Protein AF-A0A3D0DAY3-F1 (afdb_monomer_lite)

pLDDT: mean 79.48, std 15.18, range [46.12, 93.88]

Secondary structure (DSSP, 8-state):
-PPEEEEETTTTEEEEEGGGHHHHHHHHGGGEEEEEEE-SSS-EEEEEE-S-HHHHHHHHHHTT-EEEEES----------------

Structure (mmCIF, N/CA/C/O backbone):
data_AF-A0A3D0DAY3-F1
#
_entry.id   AF-A0A3D0DAY3-F1
#
loop_
_atom_site.group_PDB
_atom_site.id
_atom_site.type_symbol
_atom_site.label_atom_id
_atom_site.label_alt_id
_atom_site.label_comp_id
_atom_site.label_asym_id
_atom_site.label_entity_id
_atom_site.label_seq_id
_atom_site.pdbx_PDB_ins_code
_atom_site.Cartn_x
_atom_site.Cartn_y
_atom_site.Cartn_z
_atom_site.occupancy
_atom_site.B_iso_or_equiv
_atom_site.auth_seq_id
_atom_site.auth_comp_id
_atom_site.auth_asym_id
_atom_site.auth_atom_id
_atom_site.pdbx_PDB_model_num
ATOM 1 N N . MET A 1 1 ? -15.829 2.903 7.553 1.00 62.03 1 MET A N 1
ATOM 2 C CA . MET A 1 1 ? -15.337 3.392 6.246 1.00 62.03 1 MET A CA 1
ATOM 3 C C . MET A 1 1 ? -14.255 2.428 5.811 1.00 62.03 1 MET A C 1
ATOM 5 O O . MET A 1 1 ? -13.458 2.059 6.663 1.00 62.03 1 MET A O 1
ATOM 9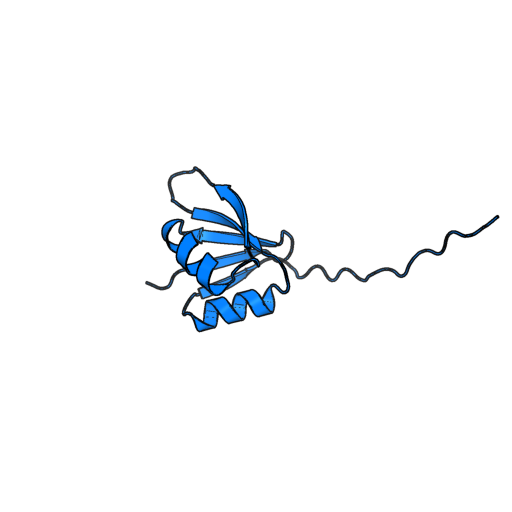 N N . ALA A 1 2 ? -14.280 1.950 4.569 1.00 80.25 2 ALA A N 1
ATOM 10 C CA . ALA A 1 2 ? -13.219 1.078 4.074 1.00 80.25 2 ALA A CA 1
ATOM 11 C C . ALA A 1 2 ? -11.976 1.922 3.763 1.00 80.25 2 ALA A C 1
ATOM 13 O O . ALA A 1 2 ? -12.109 3.030 3.244 1.00 80.25 2 ALA A O 1
ATOM 14 N N . VAL A 1 3 ? -10.792 1.425 4.118 1.00 88.38 3 VAL A N 1
ATOM 15 C CA . VAL A 1 3 ? -9.527 2.094 3.803 1.00 88.38 3 VAL A CA 1
ATOM 16 C C . VAL A 1 3 ? -9.092 1.673 2.407 1.00 88.38 3 VAL A C 1
ATOM 18 O O . VAL A 1 3 ? -9.000 0.482 2.104 1.00 88.38 3 VAL A O 1
ATOM 21 N N . GLU A 1 4 ? -8.805 2.666 1.574 1.00 91.19 4 GLU A N 1
ATOM 22 C CA . GLU A 1 4 ? -8.361 2.469 0.201 1.00 91.19 4 GLU A CA 1
ATOM 23 C C . GLU A 1 4 ? -6.833 2.485 0.112 1.00 91.19 4 GLU A C 1
ATOM 25 O O . GLU A 1 4 ? -6.168 3.395 0.616 1.00 91.19 4 GLU A O 1
ATOM 30 N N . ILE A 1 5 ? -6.279 1.476 -0.558 1.00 91.00 5 ILE A N 1
ATOM 31 C CA . ILE A 1 5 ? -4.851 1.338 -0.838 1.00 91.00 5 ILE A CA 1
ATOM 32 C C . ILE A 1 5 ? -4.673 1.292 -2.351 1.00 91.00 5 ILE A C 1
ATOM 34 O O . ILE A 1 5 ? -5.267 0.463 -3.038 1.00 91.00 5 ILE A O 1
ATOM 38 N N . SER A 1 6 ? -3.826 2.167 -2.880 1.00 92.38 6 SER A N 1
ATOM 39 C CA . SER A 1 6 ? -3.451 2.152 -4.295 1.00 92.38 6 SER A CA 1
ATOM 40 C C . SER A 1 6 ? -2.040 1.609 -4.454 1.00 92.38 6 SER A C 1
ATOM 42 O O . SER A 1 6 ? -1.118 2.126 -3.826 1.00 92.38 6 SER A O 1
ATOM 44 N N . ILE A 1 7 ? -1.862 0.603 -5.308 1.00 92.12 7 ILE A N 1
ATOM 45 C CA . ILE A 1 7 ? -0.563 0.006 -5.633 1.00 92.12 7 ILE A CA 1
ATOM 46 C C . ILE A 1 7 ? -0.317 0.179 -7.128 1.00 92.12 7 ILE A C 1
ATOM 48 O O . ILE A 1 7 ? -1.038 -0.367 -7.961 1.00 92.12 7 ILE A O 1
ATOM 52 N N . ASN A 1 8 ? 0.709 0.945 -7.476 1.00 89.69 8 ASN A N 1
ATOM 53 C CA . ASN A 1 8 ? 1.124 1.143 -8.854 1.00 89.69 8 ASN A CA 1
ATOM 54 C C . ASN A 1 8 ? 2.052 0.004 -9.292 1.00 89.69 8 ASN A C 1
ATOM 56 O O . ASN A 1 8 ? 3.139 -0.140 -8.734 1.00 89.69 8 ASN A O 1
ATOM 60 N N . ARG A 1 9 ? 1.642 -0.775 -10.298 1.00 87.56 9 ARG A N 1
ATOM 61 C CA . ARG A 1 9 ? 2.418 -1.900 -10.846 1.00 87.56 9 ARG A CA 1
ATOM 62 C C . ARG A 1 9 ? 3.689 -1.459 -11.570 1.00 87.56 9 ARG A C 1
ATOM 64 O O . ARG A 1 9 ? 4.706 -2.132 -11.453 1.00 87.56 9 ARG A O 1
ATOM 71 N N . ALA A 1 10 ? 3.656 -0.316 -12.252 1.00 84.38 10 ALA A N 1
ATOM 72 C CA . ALA A 1 10 ? 4.801 0.205 -12.994 1.00 84.38 10 ALA A CA 1
ATOM 73 C C . ALA A 1 10 ? 5.896 0.735 -12.057 1.00 84.38 10 ALA A C 1
ATOM 75 O O . ALA A 1 10 ? 7.074 0.450 -12.242 1.00 84.38 10 ALA A O 1
ATOM 76 N N . THR A 1 11 ? 5.516 1.486 -11.021 1.00 84.81 11 THR A N 1
ATOM 77 C CA . THR A 1 11 ? 6.481 2.115 -10.099 1.00 84.81 11 THR A CA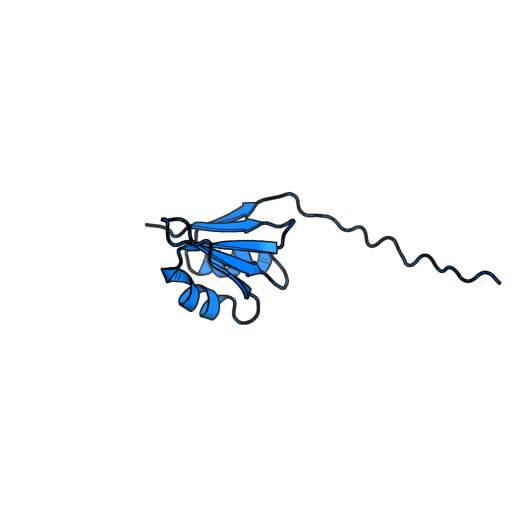 1
ATOM 78 C C . THR A 1 11 ? 6.641 1.366 -8.777 1.00 84.81 11 THR A C 1
ATOM 80 O O . THR A 1 11 ? 7.312 1.862 -7.868 1.00 84.81 11 THR A O 1
ATOM 83 N N . LYS A 1 12 ? 5.964 0.222 -8.620 1.00 88.44 12 LYS A N 1
ATOM 84 C CA . LYS A 1 12 ? 5.855 -0.556 -7.372 1.00 88.44 12 LYS A CA 1
ATOM 85 C C . LYS A 1 12 ? 5.499 0.310 -6.160 1.00 88.44 12 LYS A C 1
ATOM 87 O O . LYS A 1 12 ? 5.939 0.059 -5.045 1.00 88.44 12 LYS A O 1
ATOM 92 N N . THR A 1 13 ? 4.757 1.394 -6.369 1.00 88.88 13 THR A N 1
ATOM 93 C CA . THR A 1 13 ? 4.503 2.397 -5.329 1.00 88.88 13 THR A CA 1
ATOM 94 C C . THR A 1 13 ? 3.146 2.165 -4.689 1.00 88.88 13 THR A C 1
ATOM 96 O O . THR A 1 13 ? 2.141 2.118 -5.389 1.00 88.88 13 THR A O 1
ATOM 99 N N . MET A 1 14 ? 3.110 2.096 -3.365 1.00 90.12 14 MET A N 1
ATOM 100 C CA . MET A 1 14 ? 1.898 2.040 -2.560 1.00 90.12 14 MET A CA 1
ATOM 101 C C . MET A 1 14 ? 1.570 3.406 -1.962 1.00 90.12 14 MET A C 1
ATOM 103 O O . MET A 1 14 ? 2.457 4.098 -1.449 1.00 90.12 14 MET A O 1
ATOM 107 N N . VAL A 1 15 ? 0.291 3.770 -1.991 1.00 89.00 15 VAL A N 1
ATOM 108 C CA . VAL A 1 15 ? -0.247 4.991 -1.384 1.00 89.00 15 VAL A CA 1
ATOM 109 C C . VAL A 1 15 ? -1.470 4.640 -0.546 1.00 89.00 15 VAL A C 1
ATOM 111 O O . VAL A 1 15 ? -2.377 3.964 -1.030 1.00 89.00 15 VAL A O 1
ATOM 114 N N . PHE A 1 16 ? -1.476 5.098 0.705 1.00 88.69 16 PHE A N 1
ATOM 115 C CA . PHE A 1 16 ? -2.542 4.848 1.677 1.00 88.69 16 PHE A CA 1
ATOM 116 C C . PHE A 1 16 ? -2.519 5.899 2.811 1.00 88.69 16 PHE A C 1
ATOM 118 O O . PHE A 1 16 ? -1.532 6.638 2.939 1.00 88.69 16 PHE A O 1
ATOM 125 N N . PRO A 1 17 ? -3.578 6.009 3.637 1.00 87.38 17 PRO A N 1
ATOM 126 C CA . PRO A 1 17 ? -3.642 6.963 4.749 1.00 87.38 17 PRO A CA 1
ATOM 127 C C . PRO A 1 17 ? -2.546 6.743 5.798 1.00 87.38 17 PRO A C 1
ATOM 129 O O . PRO A 1 17 ? -2.206 5.617 6.146 1.00 87.38 17 PRO A O 1
ATOM 132 N N . ALA A 1 18 ? -1.998 7.819 6.356 1.00 82.88 18 ALA A N 1
ATOM 133 C CA . ALA A 1 18 ? -0.809 7.746 7.195 1.00 82.88 18 ALA A CA 1
ATOM 134 C C . ALA A 1 18 ? -1.016 6.967 8.501 1.00 82.88 18 ALA A C 1
ATOM 136 O O . ALA A 1 18 ? -0.069 6.341 8.970 1.00 82.88 18 ALA A O 1
ATOM 137 N N . GLY A 1 19 ? -2.240 6.968 9.040 1.00 84.44 19 GLY A N 1
ATOM 138 C CA . GLY A 1 19 ? -2.606 6.217 10.245 1.00 84.44 19 GLY A CA 1
ATOM 139 C C . GLY A 1 19 ? -2.608 4.695 10.076 1.00 84.44 19 GLY A C 1
ATOM 140 O O . GLY A 1 19 ? -2.639 3.986 11.070 1.00 84.44 19 GLY A O 1
ATOM 141 N N . GLU A 1 20 ? -2.533 4.188 8.845 1.00 88.25 20 GLU A N 1
ATOM 142 C CA . GLU A 1 20 ? -2.574 2.747 8.556 1.00 88.25 20 GLU A CA 1
ATOM 143 C C . GLU A 1 20 ? -1.177 2.142 8.368 1.00 88.25 20 GLU A C 1
ATOM 145 O O . GLU A 1 20 ? -1.046 0.946 8.138 1.00 88.25 20 GLU A O 1
ATOM 150 N N . ALA A 1 21 ? -0.113 2.949 8.460 1.00 85.88 21 ALA A N 1
ATOM 151 C CA . ALA A 1 21 ? 1.245 2.492 8.175 1.00 85.88 21 ALA A CA 1
ATOM 152 C C . ALA A 1 21 ? 1.712 1.356 9.083 1.00 85.88 21 ALA A C 1
ATOM 154 O O . ALA A 1 21 ? 2.255 0.386 8.564 1.00 85.88 21 ALA A O 1
ATOM 155 N N . ASP A 1 22 ? 1.491 1.464 10.394 1.00 88.19 22 ASP A N 1
ATOM 156 C CA . ASP A 1 22 ? 1.925 0.439 11.347 1.00 88.19 22 ASP A CA 1
ATOM 157 C C . ASP A 1 22 ? 1.174 -0.876 11.109 1.00 88.19 22 ASP A C 1
ATOM 159 O O . ASP A 1 22 ? 1.794 -1.925 10.961 1.00 88.19 22 ASP A O 1
ATOM 163 N N . ARG A 1 23 ? -0.149 -0.804 10.921 1.00 90.38 23 ARG A N 1
ATOM 164 C CA . ARG A 1 23 ? -0.978 -1.985 10.657 1.00 90.38 23 ARG A CA 1
ATOM 165 C C . ARG A 1 23 ? -0.633 -2.659 9.329 1.00 90.38 23 ARG A C 1
ATOM 167 O O . ARG A 1 23 ? -0.483 -3.875 9.270 1.00 90.38 23 ARG A O 1
ATOM 174 N N . ILE A 1 24 ? -0.467 -1.885 8.256 1.00 90.12 24 ILE A N 1
ATOM 175 C CA . ILE A 1 24 ? -0.055 -2.422 6.951 1.00 90.12 24 ILE A CA 1
ATOM 176 C C . ILE A 1 24 ? 1.338 -3.057 7.067 1.00 90.12 24 ILE A C 1
ATOM 178 O O . ILE A 1 24 ? 1.550 -4.143 6.533 1.00 90.12 24 ILE A O 1
ATOM 182 N N . GLN A 1 25 ? 2.260 -2.437 7.809 1.00 89.81 25 GLN A N 1
ATOM 183 C CA . GLN A 1 25 ? 3.606 -2.961 8.058 1.00 89.81 25 GLN A CA 1
ATOM 184 C C . GLN A 1 25 ? 3.597 -4.292 8.822 1.00 89.81 25 GLN A C 1
ATOM 186 O O . GLN A 1 25 ? 4.446 -5.140 8.542 1.00 89.81 25 GLN A O 1
ATOM 191 N N . GLU A 1 26 ? 2.653 -4.501 9.741 1.00 91.56 26 GLU A N 1
ATOM 192 C CA . GLU A 1 26 ? 2.445 -5.789 10.417 1.00 91.56 26 GLU A CA 1
ATOM 193 C C . GLU A 1 26 ? 1.924 -6.870 9.457 1.00 91.56 26 GLU A C 1
ATOM 195 O O . GLU A 1 26 ? 2.367 -8.014 9.532 1.00 91.56 26 GLU A O 1
ATOM 200 N N . ILE A 1 27 ? 1.039 -6.506 8.521 1.00 91.38 27 ILE A N 1
ATOM 201 C CA . ILE A 1 27 ? 0.431 -7.437 7.555 1.00 91.38 27 ILE A CA 1
ATOM 202 C C . ILE A 1 27 ? 1.435 -7.869 6.482 1.00 91.38 27 ILE A C 1
ATOM 204 O O . ILE A 1 27 ? 1.635 -9.059 6.248 1.00 91.38 27 ILE A O 1
ATOM 208 N N . VAL A 1 28 ? 2.061 -6.906 5.795 1.00 89.75 28 VAL A N 1
ATOM 209 C CA . VAL A 1 2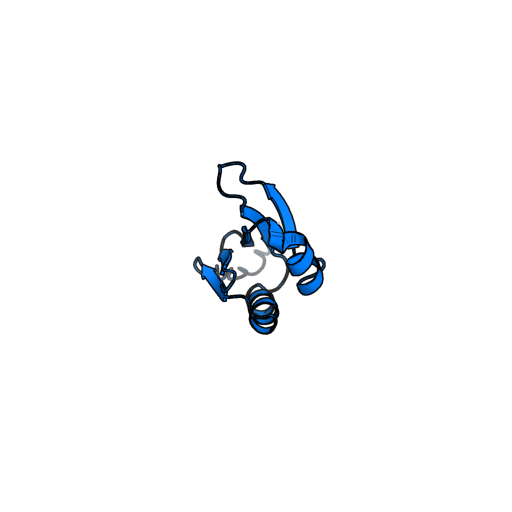8 ? 2.939 -7.205 4.647 1.00 89.75 28 VAL A CA 1
ATOM 210 C C . VAL A 1 28 ? 4.403 -7.387 5.052 1.00 89.75 28 VAL A C 1
ATOM 212 O O . VAL A 1 28 ? 5.229 -7.810 4.237 1.00 89.75 28 VAL A O 1
ATOM 215 N N . GLY A 1 29 ? 4.751 -7.082 6.304 1.00 87.50 29 GLY A N 1
ATOM 216 C CA . GLY A 1 29 ? 6.096 -7.252 6.841 1.00 87.50 29 GLY A CA 1
ATOM 217 C C . GLY A 1 29 ? 7.156 -6.510 6.023 1.00 87.50 29 GLY A C 1
ATOM 218 O O . GLY A 1 29 ? 6.960 -5.392 5.544 1.00 87.50 29 GLY A O 1
ATOM 219 N N . GLY A 1 30 ? 8.304 -7.155 5.809 1.00 86.31 30 GLY A N 1
ATOM 220 C CA . GLY A 1 30 ? 9.425 -6.592 5.043 1.00 86.31 30 GLY A CA 1
ATOM 221 C C . GLY A 1 30 ? 9.145 -6.326 3.555 1.00 86.31 30 GLY A C 1
ATOM 222 O O . GLY A 1 30 ? 10.042 -5.863 2.852 1.00 86.31 30 GLY A O 1
ATOM 223 N N . ARG A 1 31 ? 7.929 -6.598 3.057 1.00 86.38 31 ARG A N 1
ATOM 224 C CA . ARG A 1 31 ? 7.523 -6.357 1.661 1.00 86.38 31 ARG A CA 1
ATOM 225 C C . ARG A 1 31 ? 7.152 -4.898 1.376 1.00 86.38 31 ARG A C 1
ATOM 227 O O . ARG A 1 31 ? 6.707 -4.593 0.276 1.00 86.38 31 ARG A O 1
ATOM 234 N N . MET A 1 32 ? 7.336 -3.978 2.321 1.00 88.69 32 MET A N 1
ATOM 235 C CA . MET A 1 32 ? 7.184 -2.543 2.079 1.00 88.69 32 MET A CA 1
ATOM 236 C C . MET A 1 32 ? 8.367 -1.750 2.627 1.00 88.69 32 MET A C 1
ATOM 238 O O . MET A 1 32 ? 8.904 -2.047 3.692 1.00 88.69 32 MET A O 1
ATOM 242 N N . ARG A 1 33 ? 8.763 -0.697 1.908 1.00 86.25 33 ARG A N 1
ATOM 243 C CA . ARG A 1 33 ? 9.808 0.236 2.342 1.00 86.25 33 ARG A CA 1
ATOM 244 C C . ARG A 1 33 ? 9.338 1.671 2.191 1.00 86.25 33 ARG A C 1
ATOM 246 O O . ARG A 1 33 ? 8.880 2.077 1.125 1.00 86.25 33 ARG A O 1
ATOM 253 N N . LYS A 1 34 ? 9.480 2.469 3.251 1.00 81.88 34 LYS A N 1
ATOM 254 C CA . LYS A 1 34 ? 9.137 3.893 3.204 1.00 81.88 34 LYS A CA 1
ATOM 255 C C . LYS A 1 34 ? 10.109 4.623 2.280 1.00 81.88 34 LYS A C 1
ATOM 257 O O . LYS A 1 34 ? 11.318 4.579 2.497 1.00 81.88 34 LYS A O 1
ATOM 262 N N . VAL A 1 35 ? 9.574 5.294 1.265 1.00 79.69 35 VAL A N 1
ATOM 263 C CA . VAL A 1 35 ? 10.359 6.094 0.300 1.00 79.69 35 VAL A CA 1
ATOM 264 C C . VAL A 1 35 ? 10.247 7.585 0.585 1.00 79.69 35 VAL A C 1
ATOM 266 O O . VAL A 1 35 ? 11.145 8.348 0.253 1.00 79.69 35 VAL A O 1
ATOM 269 N N . GLY A 1 36 ? 9.148 8.012 1.207 1.00 69.69 36 GLY A N 1
ATOM 270 C CA . GLY A 1 36 ? 8.930 9.404 1.568 1.00 69.69 36 GLY A CA 1
ATOM 271 C C . GLY A 1 36 ? 7.562 9.629 2.201 1.00 69.69 36 GLY A C 1
ATOM 272 O O . GLY A 1 36 ? 6.717 8.736 2.244 1.00 69.69 36 GLY A O 1
ATOM 273 N N . SER A 1 37 ? 7.349 10.841 2.701 1.00 62.91 37 SER A N 1
ATOM 274 C CA . SER A 1 37 ? 6.035 11.324 3.123 1.00 62.91 37 SER A CA 1
ATOM 275 C C . SER A 1 37 ? 5.551 12.336 2.092 1.00 62.91 37 SER A C 1
ATOM 277 O O . SER A 1 37 ? 6.306 13.238 1.728 1.00 62.91 37 SER A O 1
ATOM 279 N N . LEU A 1 38 ? 4.318 12.199 1.602 1.00 58.75 38 LEU A N 1
ATOM 280 C CA . LEU A 1 38 ? 3.691 13.257 0.814 1.00 58.75 38 LEU A CA 1
ATOM 281 C C . LEU A 1 38 ? 3.145 14.293 1.799 1.00 58.75 38 LEU A C 1
ATOM 283 O O . LEU A 1 38 ? 2.005 14.223 2.253 1.00 58.75 38 LEU A O 1
ATOM 287 N N . THR A 1 39 ? 3.987 15.258 2.163 1.00 53.53 39 THR A N 1
ATOM 288 C CA . THR A 1 39 ? 3.587 16.417 2.965 1.00 53.53 39 THR A CA 1
ATOM 289 C C . THR A 1 39 ? 2.817 17.394 2.085 1.00 53.53 39 THR A C 1
ATOM 291 O O . THR A 1 39 ? 3.344 18.399 1.613 1.00 53.53 39 THR A O 1
ATOM 294 N N . SER A 1 40 ? 1.559 17.090 1.802 1.00 46.12 40 SER A N 1
ATOM 295 C CA . SER A 1 40 ? 0.615 18.068 1.263 1.00 46.12 40 SER A CA 1
ATOM 296 C C . SER A 1 40 ? -0.757 17.778 1.847 1.00 46.12 40 SER A C 1
ATOM 298 O O . SER A 1 40 ? -1.496 16.951 1.334 1.00 46.12 40 SER A O 1
ATOM 300 N N . ALA A 1 41 ? -1.027 18.421 2.985 1.00 48.81 41 ALA A N 1
ATOM 301 C CA . ALA A 1 41 ? -2.335 18.698 3.590 1.00 48.81 41 ALA A CA 1
ATOM 302 C C . ALA A 1 41 ? -3.345 17.547 3.846 1.00 48.81 41 ALA A C 1
ATOM 304 O O . ALA A 1 41 ? -4.366 17.812 4.471 1.00 48.81 41 ALA A O 1
ATOM 305 N N . GLY A 1 42 ? -3.084 16.296 3.444 1.00 54.78 42 GLY A N 1
ATOM 306 C CA . GLY A 1 42 ? -4.067 15.197 3.480 1.00 54.78 42 GLY A CA 1
ATOM 307 C C . GLY A 1 42 ? -3.629 13.900 4.171 1.00 54.78 42 GLY A C 1
ATOM 308 O O . GLY A 1 42 ? -4.414 12.963 4.235 1.00 54.78 42 GLY A O 1
ATOM 309 N N . GLY A 1 43 ? -2.402 13.816 4.701 1.00 65.75 43 GLY A N 1
ATOM 310 C CA . GLY A 1 43 ? -1.985 12.691 5.549 1.00 65.75 43 GLY A CA 1
ATOM 311 C C . GLY A 1 43 ? -1.925 11.329 4.848 1.00 65.75 43 GLY A C 1
ATOM 312 O O . GLY A 1 43 ? -2.368 10.345 5.423 1.00 65.75 43 GLY A O 1
ATOM 313 N N . THR A 1 44 ? -1.379 11.238 3.634 1.00 72.94 44 THR A N 1
ATOM 314 C CA . THR A 1 44 ? -1.120 9.958 2.942 1.00 72.94 44 THR A CA 1
ATOM 315 C C . THR A 1 44 ? 0.369 9.621 2.931 1.00 72.94 44 THR A C 1
ATOM 317 O O . THR A 1 44 ? 1.204 10.483 2.646 1.00 72.94 44 THR A O 1
ATOM 320 N N . ASN A 1 45 ? 0.710 8.359 3.185 1.00 77.50 45 ASN A N 1
ATOM 321 C CA . ASN A 1 45 ? 2.080 7.864 3.097 1.00 77.50 45 ASN A CA 1
ATOM 322 C C . ASN A 1 45 ? 2.378 7.252 1.723 1.00 77.50 45 ASN A C 1
ATOM 324 O O . ASN A 1 45 ? 1.492 6.703 1.067 1.00 77.50 45 ASN A O 1
ATOM 328 N N . ARG A 1 46 ? 3.655 7.310 1.320 1.00 83.94 46 ARG A N 1
ATOM 329 C CA . ARG A 1 46 ? 4.173 6.651 0.118 1.00 83.94 46 ARG A CA 1
ATOM 330 C C . ARG A 1 46 ? 5.199 5.583 0.498 1.00 83.94 46 ARG A C 1
ATOM 332 O O . ARG A 1 46 ? 6.231 5.876 1.108 1.00 83.94 46 ARG A O 1
ATOM 339 N N . PHE A 1 47 ? 4.943 4.359 0.062 1.00 88.50 47 PHE A N 1
ATOM 340 C CA . PHE A 1 47 ? 5.824 3.210 0.248 1.00 88.50 47 PHE A CA 1
ATOM 341 C C . PHE A 1 47 ? 6.161 2.573 -1.101 1.00 88.50 47 PHE A C 1
ATOM 343 O O . PHE A 1 47 ? 5.438 2.751 -2.075 1.00 88.50 47 PHE A O 1
ATOM 350 N N . VAL A 1 48 ? 7.274 1.854 -1.174 1.00 89.12 48 VAL A N 1
ATOM 351 C CA . VAL A 1 48 ? 7.592 0.944 -2.278 1.00 89.12 48 VAL A CA 1
ATOM 352 C C . VAL A 1 48 ? 7.245 -0.462 -1.817 1.00 89.12 48 VAL A C 1
ATOM 354 O O . VAL A 1 48 ? 7.734 -0.893 -0.773 1.00 89.12 48 VAL A O 1
ATOM 357 N N . ALA A 1 49 ? 6.391 -1.138 -2.580 1.00 89.06 49 ALA A N 1
ATOM 358 C CA . ALA A 1 49 ? 6.105 -2.556 -2.443 1.00 89.06 49 ALA A CA 1
ATOM 359 C C . ALA A 1 49 ? 7.266 -3.383 -3.008 1.00 89.06 49 ALA A C 1
ATOM 361 O O . ALA A 1 49 ? 7.834 -3.060 -4.054 1.00 89.06 49 ALA A O 1
ATOM 362 N N . GLY A 1 50 ? 7.596 -4.465 -2.317 1.00 86.56 50 GLY A N 1
ATOM 363 C CA . GLY A 1 50 ? 8.528 -5.497 -2.748 1.00 86.56 50 GLY A CA 1
ATOM 364 C C . GLY A 1 50 ? 7.821 -6.839 -2.923 1.00 86.56 50 GLY A C 1
ATOM 365 O O . GLY A 1 50 ? 6.729 -7.052 -2.401 1.00 86.56 50 GLY A O 1
ATOM 366 N N . GLY A 1 51 ? 8.476 -7.755 -3.636 1.00 87.50 51 GLY A N 1
ATOM 367 C CA . GLY A 1 51 ? 7.914 -9.068 -3.955 1.00 87.50 51 GLY A CA 1
ATOM 368 C C . GLY A 1 51 ? 6.812 -9.007 -5.013 1.00 87.50 51 GLY A C 1
ATOM 369 O O . GLY A 1 51 ? 6.792 -8.096 -5.846 1.00 87.50 51 GLY A O 1
ATOM 370 N N . ASP A 1 52 ? 5.924 -10.000 -4.974 1.00 90.25 52 ASP A N 1
ATOM 371 C CA . ASP A 1 52 ? 4.766 -10.095 -5.858 1.00 90.25 52 ASP A CA 1
ATOM 372 C C . ASP A 1 52 ? 3.650 -9.132 -5.411 1.00 90.25 52 ASP A C 1
ATOM 374 O O . ASP A 1 52 ? 3.229 -9.119 -4.250 1.00 90.25 52 ASP A O 1
ATOM 378 N N . LEU A 1 53 ? 3.203 -8.277 -6.336 1.00 90.44 53 LEU A N 1
ATOM 379 C CA . LEU A 1 53 ? 2.223 -7.225 -6.050 1.00 90.44 53 LEU A CA 1
ATOM 380 C C . LEU A 1 53 ? 0.788 -7.750 -5.982 1.00 90.44 53 LEU A C 1
ATOM 382 O O . LEU A 1 53 ? -0.045 -7.137 -5.310 1.00 90.44 53 LEU A O 1
ATOM 386 N N . ASP A 1 54 ? 0.493 -8.836 -6.691 1.00 90.38 54 ASP A N 1
ATOM 387 C CA . ASP A 1 54 ? -0.821 -9.464 -6.691 1.00 90.38 54 ASP A CA 1
ATOM 388 C C . ASP A 1 54 ? -1.028 -10.205 -5.363 1.00 90.38 54 ASP A C 1
ATOM 390 O O . ASP A 1 54 ? -2.019 -9.933 -4.681 1.00 90.38 54 ASP A O 1
ATOM 394 N N . GLU A 1 55 ? -0.033 -10.977 -4.906 1.00 91.75 55 GLU A N 1
ATOM 395 C CA . GLU A 1 55 ? -0.025 -11.571 -3.558 1.00 91.75 55 GLU A CA 1
AT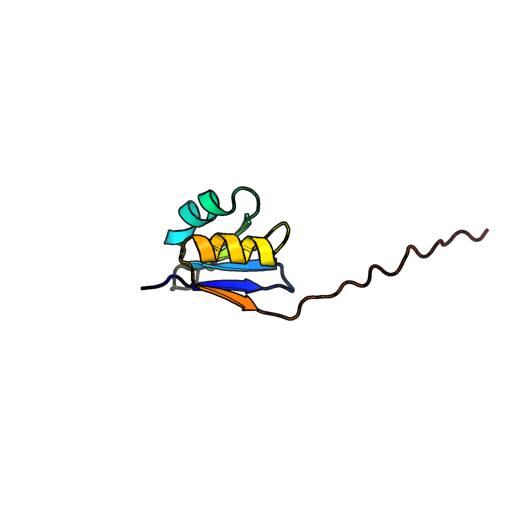OM 396 C C . GLU A 1 55 ? -0.174 -10.501 -2.470 1.00 91.75 55 GLU A C 1
ATOM 398 O O . GLU A 1 55 ? -0.937 -10.653 -1.513 1.00 91.75 55 GLU A O 1
ATOM 403 N N . LEU A 1 56 ? 0.556 -9.388 -2.603 1.00 91.62 56 LEU A N 1
ATOM 404 C CA . LEU A 1 56 ? 0.497 -8.298 -1.634 1.00 91.62 56 LEU A CA 1
ATOM 405 C C . LEU A 1 56 ? -0.891 -7.651 -1.578 1.00 91.62 56 LEU A C 1
ATOM 407 O O . LEU A 1 56 ? -1.380 -7.320 -0.495 1.00 91.62 56 LEU A O 1
ATOM 411 N N . ALA A 1 57 ? -1.552 -7.508 -2.725 1.00 92.56 57 ALA A N 1
ATOM 412 C CA . ALA A 1 57 ? -2.921 -7.021 -2.777 1.00 92.56 57 ALA A CA 1
ATOM 413 C C . ALA A 1 57 ? -3.919 -8.015 -2.169 1.00 92.56 57 ALA A C 1
ATOM 415 O O . ALA A 1 57 ? -4.855 -7.584 -1.498 1.00 92.56 57 ALA A O 1
ATOM 416 N N . GLU A 1 58 ? -3.736 -9.320 -2.374 1.00 93.75 58 GLU A N 1
ATOM 417 C CA . GLU A 1 58 ? -4.586 -10.350 -1.766 1.00 93.75 58 GLU A CA 1
ATOM 418 C C . GLU A 1 58 ? -4.469 -10.372 -0.239 1.00 93.75 58 GLU A C 1
ATOM 420 O O . GLU A 1 58 ? -5.499 -10.380 0.437 1.00 93.75 58 GLU A O 1
ATOM 425 N N . MET A 1 59 ? -3.253 -10.271 0.311 1.00 93.19 59 MET A N 1
ATOM 426 C CA . MET A 1 59 ? -3.036 -10.183 1.764 1.00 93.19 59 MET A CA 1
ATOM 427 C C . MET A 1 59 ? -3.768 -8.986 2.381 1.00 93.19 59 MET A C 1
ATOM 429 O O . MET A 1 59 ? -4.455 -9.115 3.391 1.00 93.19 59 MET A O 1
ATOM 433 N N . LEU A 1 60 ? -3.682 -7.818 1.744 1.00 92.62 60 LEU A N 1
ATOM 434 C CA . LEU A 1 60 ? -4.367 -6.615 2.219 1.00 92.62 60 LEU A CA 1
ATOM 435 C C . LEU A 1 60 ? -5.894 -6.717 2.068 1.00 92.62 60 LEU A C 1
ATOM 437 O O . LEU A 1 60 ? -6.636 -6.274 2.942 1.00 92.62 60 LEU A O 1
ATOM 441 N N . ARG A 1 61 ? -6.397 -7.338 0.997 1.00 93.81 61 ARG A N 1
ATOM 442 C CA . ARG A 1 61 ? -7.843 -7.578 0.842 1.00 93.81 61 ARG A CA 1
ATOM 443 C C . ARG A 1 61 ? -8.383 -8.550 1.887 1.00 93.81 61 ARG A C 1
ATOM 445 O O . ARG A 1 61 ? -9.493 -8.335 2.369 1.00 93.81 61 ARG A O 1
ATOM 452 N N . ALA A 1 62 ? -7.613 -9.573 2.262 1.00 93.69 62 ALA A N 1
ATOM 453 C CA . ALA A 1 62 ? -7.988 -10.520 3.314 1.00 93.69 62 ALA A CA 1
ATOM 454 C C . ALA A 1 62 ? -8.190 -9.829 4.676 1.00 93.69 62 ALA A C 1
ATOM 456 O O . ALA A 1 62 ? -9.067 -10.216 5.444 1.00 93.69 62 ALA A O 1
ATOM 457 N N . GLU A 1 63 ? -7.452 -8.747 4.924 1.00 92.50 63 GLU A N 1
ATOM 458 C CA . GLU A 1 63 ? -7.560 -7.901 6.121 1.00 92.50 63 GLU A CA 1
ATOM 459 C C . GLU A 1 63 ? -8.687 -6.850 6.043 1.00 92.50 63 GLU A C 1
ATOM 461 O O . GLU A 1 63 ? -8.909 -6.085 6.985 1.00 92.50 63 GLU A O 1
ATOM 466 N N . GLY A 1 64 ? -9.428 -6.810 4.929 1.00 91.81 64 GLY A N 1
ATOM 467 C CA . GLY A 1 64 ? -10.576 -5.923 4.727 1.00 91.81 64 GLY A CA 1
ATOM 468 C C . GLY A 1 64 ? -10.253 -4.582 4.061 1.00 91.81 64 GLY A C 1
ATOM 469 O O . GLY A 1 64 ? -11.117 -3.701 4.029 1.00 91.81 64 GLY A O 1
ATOM 470 N N . TYR A 1 65 ? -9.045 -4.408 3.514 1.00 93.69 65 TYR A N 1
ATOM 471 C CA . TYR A 1 65 ? -8.688 -3.215 2.744 1.00 93.69 65 TYR A CA 1
ATOM 472 C C . TYR A 1 65 ? -9.220 -3.278 1.310 1.00 93.69 65 TYR A C 1
ATOM 474 O O . TYR A 1 65 ? -9.261 -4.333 0.673 1.00 93.69 65 TYR A O 1
ATOM 482 N N . VAL A 1 66 ? -9.565 -2.115 0.757 1.00 93.88 66 VAL A N 1
ATOM 483 C CA . VAL A 1 66 ? -9.919 -1.985 -0.662 1.00 93.88 66 VAL A CA 1
ATOM 484 C C . VAL A 1 66 ? -8.651 -1.652 -1.437 1.00 93.88 66 VAL A C 1
ATOM 486 O O . VAL A 1 66 ? -8.125 -0.546 -1.337 1.00 93.88 66 VAL A O 1
ATOM 489 N N . VAL A 1 67 ? -8.139 -2.625 -2.193 1.00 93.25 67 VAL A N 1
ATOM 490 C CA . VAL A 1 67 ? -6.856 -2.496 -2.899 1.00 93.25 67 VAL A CA 1
ATOM 491 C C . VAL A 1 67 ? -7.056 -2.336 -4.401 1.00 93.25 67 VAL A C 1
ATOM 493 O O . VAL A 1 67 ? -7.550 -3.252 -5.070 1.00 93.25 67 VAL A O 1
ATOM 496 N N . TYR A 1 68 ? -6.581 -1.213 -4.934 1.00 92.81 68 TYR A N 1
ATOM 497 C CA . TYR A 1 68 ? -6.551 -0.914 -6.362 1.00 92.81 68 TYR A CA 1
ATOM 498 C C . TYR A 1 68 ? -5.151 -1.153 -6.925 1.00 92.81 68 TYR A C 1
ATOM 500 O O . TYR A 1 68 ? -4.189 -0.482 -6.546 1.00 92.81 68 TYR A O 1
ATOM 508 N N . LEU A 1 69 ? -5.045 -2.095 -7.860 1.00 91.19 69 LEU A N 1
ATOM 509 C CA . LEU A 1 69 ? -3.845 -2.280 -8.669 1.00 91.19 69 LEU A CA 1
ATOM 510 C C . LEU A 1 69 ? -3.955 -1.361 -9.887 1.00 91.19 69 LEU A C 1
ATOM 512 O O . LEU A 1 69 ? -4.826 -1.554 -10.734 1.00 91.19 69 LEU A O 1
ATOM 516 N N . VAL A 1 70 ? -3.106 -0.339 -9.946 1.00 88.44 70 VAL A N 1
ATOM 517 C CA . VAL A 1 70 ? -3.113 0.683 -11.003 1.00 88.44 70 VAL A CA 1
ATOM 518 C C . VAL A 1 70 ? -1.841 0.611 -11.845 1.00 88.44 70 VAL A C 1
ATOM 520 O O . VAL A 1 70 ? -0.794 0.162 -11.381 1.00 88.44 70 VAL A O 1
ATOM 523 N N . GLY A 1 71 ? -1.920 1.085 -13.087 1.00 78.88 71 GLY A N 1
ATOM 524 C CA . GLY A 1 71 ? -0.833 0.972 -14.061 1.00 78.88 71 GLY A CA 1
ATOM 525 C C . GLY A 1 71 ? -0.813 -0.382 -14.778 1.00 78.88 71 GLY A C 1
ATOM 526 O O . GLY A 1 71 ? -1.337 -1.381 -14.282 1.00 78.88 71 GLY A O 1
ATOM 527 N N . GLN A 1 72 ? -0.233 -0.404 -15.978 1.00 71.81 72 GLN A N 1
ATOM 528 C CA . GLN A 1 72 ? -0.047 -1.645 -16.727 1.00 71.81 72 GLN A CA 1
ATOM 529 C C . GLN A 1 72 ? 0.993 -2.526 -16.028 1.00 71.81 72 GLN A C 1
ATOM 531 O O . GLN A 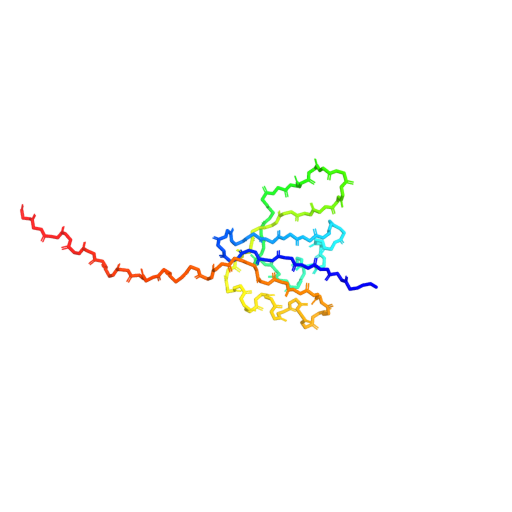1 72 ? 1.972 -2.026 -15.466 1.00 71.81 72 GLN A O 1
ATOM 536 N N . LYS A 1 73 ? 0.761 -3.843 -16.038 1.00 64.25 73 LYS A N 1
ATOM 537 C CA . LYS A 1 73 ? 1.792 -4.818 -15.682 1.00 64.25 73 LYS A CA 1
ATOM 538 C C . LYS A 1 73 ? 2.870 -4.677 -16.755 1.00 64.25 73 LYS A 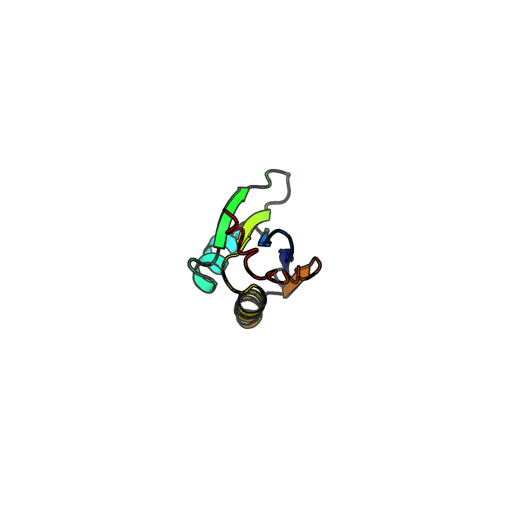C 1
ATOM 540 O O . LYS A 1 73 ? 2.570 -4.880 -17.924 1.00 64.25 73 LYS A O 1
ATOM 545 N N . ILE A 1 74 ? 4.066 -4.233 -16.378 1.00 60.16 74 ILE A N 1
ATOM 546 C CA . ILE A 1 74 ? 5.197 -4.261 -17.302 1.00 60.16 74 ILE A CA 1
ATOM 547 C C . ILE A 1 74 ? 5.573 -5.737 -17.401 1.00 60.16 74 ILE A C 1
ATOM 549 O O . ILE A 1 74 ? 6.125 -6.296 -16.453 1.00 60.16 74 ILE A O 1
ATOM 553 N N . GLU A 1 75 ? 5.169 -6.383 -18.488 1.00 56.44 75 GLU A N 1
ATOM 554 C CA . GLU A 1 75 ? 5.758 -7.648 -18.905 1.00 56.44 75 GLU A CA 1
ATOM 555 C C . GLU A 1 75 ? 7.166 -7.287 -19.368 1.00 56.44 75 GLU A C 1
ATOM 557 O O . GLU A 1 75 ? 7.356 -6.740 -20.448 1.00 56.44 75 GLU A O 1
ATOM 562 N N . ILE A 1 76 ? 8.141 -7.438 -18.472 1.00 59.53 76 ILE A N 1
ATOM 563 C CA . ILE A 1 76 ? 9.534 -7.451 -18.894 1.00 59.53 76 ILE A CA 1
ATOM 564 C C . ILE A 1 76 ? 9.673 -8.836 -19.518 1.00 59.53 76 ILE A C 1
ATOM 566 O O . ILE A 1 76 ? 9.774 -9.819 -18.787 1.00 59.53 76 ILE A O 1
ATOM 570 N N . GLU A 1 77 ? 9.540 -8.930 -20.841 1.00 48.59 77 GLU A N 1
ATOM 571 C CA . GLU A 1 77 ? 10.174 -10.034 -21.552 1.00 48.59 77 GLU A CA 1
ATOM 572 C C . GLU A 1 77 ? 11.653 -9.915 -21.173 1.00 48.59 77 GLU A C 1
ATOM 574 O O . GLU A 1 77 ? 12.300 -8.911 -21.468 1.00 48.59 77 GLU A O 1
ATOM 579 N N . GLU A 1 78 ? 12.138 -10.846 -20.348 1.00 49.56 78 GLU A N 1
ATOM 580 C CA . GLU A 1 78 ? 13.569 -11.043 -20.167 1.00 49.56 78 GLU A CA 1
ATOM 581 C C . GLU A 1 78 ? 14.085 -11.447 -21.548 1.00 49.56 78 GLU A C 1
ATOM 583 O O . GLU A 1 78 ? 14.051 -12.624 -21.896 1.00 49.56 78 GLU A O 1
ATOM 588 N N . ASP A 1 79 ? 14.453 -10.458 -22.369 1.00 47.91 79 ASP A N 1
ATOM 589 C CA . ASP A 1 79 ? 15.277 -10.689 -23.546 1.00 47.91 79 ASP A CA 1
ATOM 590 C C . ASP A 1 79 ? 16.510 -11.437 -23.037 1.00 47.91 79 ASP A C 1
ATOM 592 O O . ASP A 1 79 ? 17.281 -10.921 -22.217 1.00 47.91 79 ASP A O 1
ATOM 596 N N . GLU A 1 80 ? 16.588 -12.706 -23.439 1.00 49.94 80 GLU A N 1
ATOM 597 C CA . GLU A 1 80 ? 17.680 -13.620 -23.151 1.00 49.94 80 GLU A CA 1
ATOM 598 C C . GLU A 1 80 ? 19.014 -12.911 -23.383 1.00 49.94 80 GLU A C 1
ATOM 600 O O . GLU A 1 80 ? 19.181 -12.158 -24.341 1.00 49.94 80 GLU A O 1
ATOM 605 N N . GLU A 1 81 ? 19.940 -13.153 -22.455 1.00 51.25 81 GLU A N 1
ATOM 606 C CA . GLU A 1 81 ? 21.326 -12.709 -22.479 1.00 51.25 81 GLU A CA 1
ATOM 607 C C . GLU A 1 81 ? 21.879 -12.649 -23.910 1.00 51.25 81 GLU A C 1
ATOM 609 O O . GLU A 1 81 ? 22.162 -13.677 -24.521 1.00 51.25 81 GLU A O 1
ATOM 614 N N . ASP A 1 82 ? 22.077 -11.435 -24.431 1.00 50.00 82 ASP A N 1
ATOM 615 C CA . ASP A 1 82 ? 22.923 -11.218 -25.598 1.00 50.00 82 ASP A CA 1
ATOM 616 C C . ASP A 1 82 ? 24.349 -11.646 -25.210 1.00 50.00 82 ASP A C 1
ATOM 618 O O . ASP A 1 82 ? 25.140 -10.873 -24.654 1.00 50.00 82 ASP A O 1
ATOM 622 N N . GLU A 1 83 ? 24.658 -12.917 -25.476 1.00 56.22 83 GLU A N 1
ATOM 623 C CA . GLU A 1 83 ? 25.983 -13.526 -25.468 1.00 56.22 83 GLU A CA 1
ATOM 624 C C . GLU A 1 83 ? 26.899 -12.775 -26.453 1.00 56.22 83 GLU A C 1
ATOM 626 O O . GLU A 1 83 ? 27.205 -13.241 -27.549 1.00 56.22 83 GLU A O 1
ATOM 631 N N . TRP A 1 84 ? 27.384 -11.591 -26.078 1.00 57.12 84 TRP A N 1
ATOM 632 C CA . TRP A 1 84 ? 28.433 -10.889 -26.819 1.00 57.12 84 TRP A CA 1
ATOM 633 C C . TRP A 1 84 ? 29.812 -11.450 -26.446 1.00 57.12 84 TRP A C 1
ATOM 635 O O . TRP A 1 84 ? 30.648 -10.792 -25.826 1.00 57.12 84 TRP A O 1
ATOM 645 N N . TRP A 1 85 ? 30.047 -12.698 -26.853 1.00 64.75 85 TRP A N 1
ATOM 646 C CA . TRP A 1 85 ? 31.380 -13.225 -27.142 1.00 64.75 85 TRP A CA 1
ATOM 647 C C . TRP A 1 85 ? 31.598 -13.144 -28.655 1.00 64.75 85 TRP A C 1
ATOM 649 O O . TRP A 1 85 ? 30.957 -13.872 -29.400 1.00 64.75 85 TRP A O 1
ATOM 659 N N . ASN A 1 86 ? 32.485 -12.258 -29.104 1.00 57.31 86 ASN A N 1
ATOM 660 C CA . ASN A 1 86 ? 33.200 -12.315 -30.390 1.00 57.31 86 ASN A CA 1
ATOM 661 C C . ASN A 1 86 ? 34.362 -11.316 -30.261 1.00 57.31 86 ASN A C 1
ATOM 663 O O . ASN A 1 86 ? 34.130 -10.111 -30.235 1.00 57.31 86 ASN A O 1
ATOM 667 N N . GLU A 1 87 ? 35.517 -11.773 -29.781 1.00 58.22 87 GLU A N 1
ATOM 668 C CA . GLU A 1 87 ? 36.702 -12.260 -30.528 1.00 58.22 87 GLU A CA 1
ATOM 669 C C . GLU A 1 87 ? 37.837 -11.228 -30.422 1.00 58.22 87 GLU A C 1
ATOM 671 O O . GLU A 1 87 ? 37.613 -10.043 -30.754 1.00 58.22 87 GLU A O 1
#

Sequence (87 aa):
MAVEISINRATKTMVFPAGEADRIQEIVGGRMRKVGSLTSAGGTNRFVAGGDLDELAEMLRAEGYVVYLVGQKIEIEEDEEDEWWNE

Radius of gyration: 16.42 Å; chains: 1; bounding box: 52×32×42 Å

Foldseek 3Di:
DAWEWEAEQVQQKIKTAQVCVVVLCVQLPPQWAFPDQPPDDGRMGIIHGHDDPVVSQVSCVVVVHHYHYDYDNPPPPPPPDPPPDDD